Protein AF-A0A820RN10-F1 (afdb_monomer_lite)

Secondary structure (DSSP, 8-state):
---GGG--HHHHHHHHHHTTHHHHHHHHHHH--SSTTT-TTS-HHHHHHHHHHHHHHHHHHHHHSSS----HHHHHHHHHT-HHHHHHHHHT-

pLDDT: mean 74.21, std 12.92, range [46.81, 95.31]

Radius of gyration: 24.82 Å; chains: 1; bounding box: 48×27×70 Å

Foldseek 3Di:
DDPPVVDDPVVVVVCVVCVVVVVVVVVCVVQDDPALVPNPPDDPVVSVVVVVVVVVVVVVVVPPVPPDPDDPVVVVVVVVPDVVVVVVVVVVD

Organism: NCBI:txid433720

Sequence (93 aa):
MKHVGGLKDWQWMFLLESAPIIPLGIVTWLFLDNIPNTVRWLKPSDQQTLTNCLLQDAGVSMNELTQNRIPSCQQIFCVFNDWRIYMYAIIAM

InterPro domains:
  IPR036259 MFS transporter superfamily [SSF103473] (8-92)

Structure (mmCIF, N/CA/C/O backbone):
data_AF-A0A820RN10-F1
#
_entry.id   AF-A0A820RN10-F1
#
loop_
_atom_site.group_PDB
_atom_site.id
_atom_site.type_symbol
_atom_site.label_atom_id
_atom_site.label_alt_id
_atom_site.label_comp_id
_atom_site.label_asym_id
_atom_site.label_entity_id
_atom_site.label_seq_id
_atom_site.pdbx_PDB_ins_code
_atom_site.Cartn_x
_atom_site.Cartn_y
_atom_site.Cartn_z
_atom_site.occupancy
_atom_site.B_iso_or_equiv
_atom_site.auth_seq_id
_atom_site.auth_comp_id
_atom_site.auth_asym_id
_atom_site.auth_atom_id
_atom_site.pdbx_PDB_model_num
ATOM 1 N N . MET A 1 1 ? 5.867 -5.654 -40.549 1.00 46.81 1 MET A N 1
ATOM 2 C CA . MET A 1 1 ? 5.437 -5.642 -39.135 1.00 46.81 1 MET A CA 1
ATOM 3 C C . MET A 1 1 ? 4.737 -4.309 -38.889 1.00 46.81 1 MET A C 1
ATOM 5 O O . MET A 1 1 ? 5.382 -3.278 -39.041 1.00 46.81 1 MET A O 1
ATOM 9 N N . LYS A 1 2 ? 3.411 -4.286 -38.698 1.00 54.25 2 LYS A N 1
ATOM 10 C CA . LYS A 1 2 ? 2.650 -3.031 -38.559 1.00 54.25 2 LYS A CA 1
ATOM 11 C C . LYS A 1 2 ? 2.840 -2.505 -37.134 1.00 54.25 2 LYS A C 1
ATOM 13 O O . LYS A 1 2 ? 2.176 -2.980 -36.227 1.00 54.25 2 LYS A O 1
ATOM 18 N N . HIS A 1 3 ? 3.747 -1.549 -36.953 1.00 55.31 3 HIS A N 1
ATOM 19 C CA . HIS A 1 3 ? 3.876 -0.793 -35.708 1.00 55.31 3 HIS A CA 1
ATOM 20 C C . HIS A 1 3 ? 2.616 0.065 -35.538 1.00 55.31 3 HIS A C 1
ATOM 22 O O . HIS A 1 3 ? 2.545 1.181 -36.054 1.00 55.31 3 HIS A O 1
ATOM 28 N N . VAL A 1 4 ? 1.582 -0.465 -34.884 1.00 66.12 4 VAL A N 1
ATOM 29 C CA . VAL A 1 4 ? 0.401 0.333 -34.542 1.00 66.12 4 VAL A CA 1
ATOM 30 C C . VAL A 1 4 ? 0.861 1.385 -33.527 1.00 66.12 4 VAL A C 1
ATOM 32 O O . VAL A 1 4 ? 1.250 1.051 -32.411 1.00 66.12 4 VAL A O 1
ATOM 35 N N . GLY A 1 5 ? 0.915 2.653 -33.946 1.00 69.75 5 GLY A N 1
ATOM 36 C CA . GLY A 1 5 ? 1.270 3.785 -33.080 1.00 69.75 5 GLY A CA 1
ATOM 37 C C . GLY A 1 5 ? 2.755 3.944 -32.719 1.00 69.75 5 GLY A C 1
ATOM 38 O O . GLY A 1 5 ? 3.057 4.686 -31.794 1.00 69.75 5 GLY A O 1
ATOM 39 N N . GLY A 1 6 ? 3.690 3.273 -33.408 1.00 78.19 6 GLY A N 1
ATOM 40 C CA . GLY A 1 6 ? 5.139 3.435 -33.164 1.00 78.19 6 GLY A CA 1
ATOM 41 C C . GLY A 1 6 ? 5.661 2.841 -31.844 1.00 78.19 6 GLY A C 1
ATOM 42 O O . GLY A 1 6 ? 6.834 3.012 -31.514 1.00 78.19 6 GLY A O 1
ATOM 43 N N . LEU A 1 7 ? 4.809 2.130 -31.106 1.00 79.00 7 LEU A N 1
ATOM 44 C CA . LEU A 1 7 ? 5.139 1.455 -29.852 1.00 79.00 7 LEU A CA 1
ATOM 45 C C . LEU A 1 7 ? 5.603 0.019 -30.121 1.00 79.00 7 LEU A C 1
ATOM 47 O O . LEU A 1 7 ? 5.167 -0.623 -31.080 1.00 79.00 7 LEU A O 1
ATOM 51 N N . LYS A 1 8 ? 6.497 -0.486 -29.266 1.00 81.44 8 LYS A N 1
ATOM 52 C CA . LYS A 1 8 ? 6.957 -1.882 -29.312 1.00 81.44 8 LYS A CA 1
ATOM 53 C C . LYS A 1 8 ? 5.864 -2.804 -28.760 1.00 81.44 8 LYS A C 1
ATOM 55 O O . LYS A 1 8 ? 5.169 -2.429 -27.821 1.00 81.44 8 LYS A O 1
ATOM 60 N N . ASP A 1 9 ? 5.772 -4.032 -29.268 1.00 80.81 9 ASP A N 1
ATOM 61 C CA . ASP A 1 9 ? 4.719 -4.998 -28.899 1.00 80.81 9 ASP A CA 1
ATOM 62 C C . ASP A 1 9 ? 4.621 -5.260 -27.381 1.00 80.81 9 ASP A C 1
ATOM 64 O O . ASP A 1 9 ? 3.532 -5.429 -26.841 1.00 80.81 9 ASP A O 1
ATOM 68 N N . TRP A 1 10 ? 5.740 -5.206 -26.653 1.00 84.94 10 TRP A N 1
ATOM 69 C CA . TRP A 1 10 ? 5.753 -5.384 -25.195 1.00 84.94 10 TRP A CA 1
ATOM 70 C C . TRP A 1 10 ? 5.108 -4.217 -24.426 1.00 84.94 10 TRP A C 1
ATOM 72 O O . T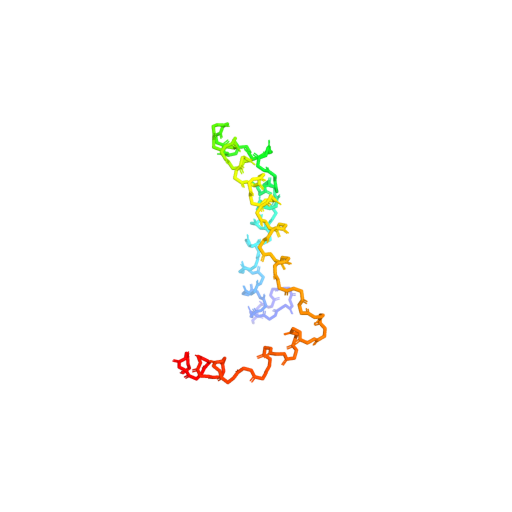RP A 1 10 ? 4.551 -4.420 -23.351 1.00 84.94 10 TRP A O 1
ATOM 82 N N . GLN A 1 11 ? 5.147 -2.992 -24.965 1.00 84.19 11 GLN A N 1
ATOM 83 C CA . GLN A 1 11 ? 4.521 -1.820 -24.335 1.00 84.19 11 GLN A CA 1
ATOM 84 C C . GLN A 1 11 ? 2.996 -1.929 -24.384 1.00 84.19 11 GLN A C 1
ATOM 86 O O . GLN A 1 11 ? 2.308 -1.512 -23.454 1.00 84.19 11 GLN A O 1
ATOM 91 N N . TRP A 1 12 ? 2.476 -2.547 -25.446 1.00 87.31 12 TRP A N 1
ATOM 92 C CA . TRP A 1 12 ? 1.056 -2.843 -25.578 1.00 87.31 12 TRP A CA 1
ATOM 93 C C . TRP A 1 12 ? 0.560 -3.824 -24.516 1.00 87.31 12 TRP A C 1
ATOM 95 O O . TRP A 1 12 ? -0.560 -3.656 -24.044 1.00 87.31 12 TRP A O 1
ATOM 105 N N . MET A 1 13 ? 1.381 -4.787 -24.082 1.00 87.31 13 MET A N 1
ATOM 106 C CA . MET A 1 13 ? 0.995 -5.718 -23.012 1.00 87.31 13 MET A CA 1
ATOM 107 C C . MET A 1 13 ? 0.770 -4.979 -21.689 1.00 87.31 13 MET A C 1
ATOM 109 O O . MET A 1 13 ? -0.284 -5.137 -21.081 1.00 87.31 13 MET A O 1
ATOM 113 N N . PHE A 1 14 ? 1.688 -4.086 -21.304 1.00 87.62 14 PHE A N 1
ATOM 114 C CA . PHE A 1 14 ? 1.528 -3.276 -20.092 1.00 87.62 14 PHE A CA 1
ATOM 115 C C . PHE A 1 14 ? 0.325 -2.333 -20.158 1.00 87.62 14 PHE A C 1
ATOM 117 O O . PHE A 1 14 ? -0.398 -2.186 -19.173 1.00 87.62 14 PHE A O 1
ATOM 124 N N . LEU A 1 15 ? 0.089 -1.689 -21.306 1.00 89.38 15 LEU A N 1
ATOM 125 C CA . LEU A 1 15 ? -1.059 -0.796 -21.478 1.00 89.38 15 LEU A CA 1
ATOM 126 C C . LEU A 1 15 ? -2.385 -1.554 -21.410 1.00 89.38 15 LEU A C 1
ATOM 128 O O . LEU A 1 15 ? -3.310 -1.093 -20.750 1.00 89.38 15 LEU A O 1
ATOM 132 N N . LEU A 1 16 ? -2.479 -2.718 -22.052 1.00 90.94 16 LEU A N 1
ATOM 133 C CA . LEU A 1 16 ? -3.691 -3.536 -22.030 1.00 90.94 16 LEU A CA 1
ATOM 134 C C . LEU A 1 16 ? -3.966 -4.128 -20.645 1.00 90.94 16 LEU A C 1
ATOM 136 O O . LEU A 1 16 ? -5.121 -4.187 -20.232 1.00 90.94 16 LEU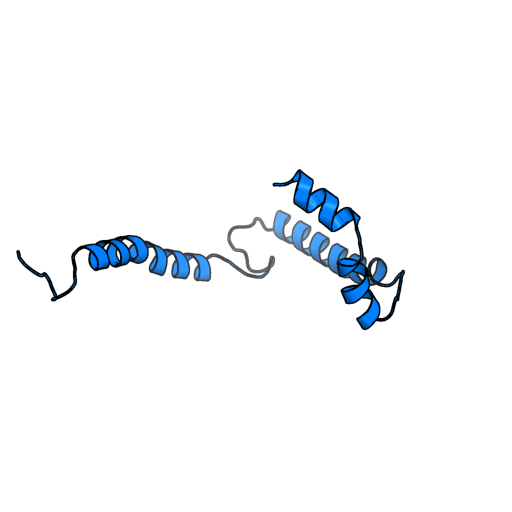 A O 1
ATOM 140 N N . GLU A 1 17 ? -2.924 -4.527 -19.917 1.00 92.50 17 GLU A N 1
ATOM 141 C CA . GLU A 1 17 ? -3.047 -5.098 -18.573 1.00 92.50 17 GLU A CA 1
ATOM 142 C C . GLU A 1 17 ? -3.367 -4.039 -17.507 1.00 92.50 17 GLU A C 1
ATOM 144 O O . GLU A 1 17 ? -4.147 -4.294 -16.592 1.00 92.50 17 GLU A O 1
ATOM 149 N N . SER A 1 18 ? -2.832 -2.822 -17.644 1.00 91.69 18 SER A N 1
ATOM 150 C CA . SER A 1 18 ? -3.102 -1.717 -16.710 1.00 91.69 18 SER A CA 1
ATOM 151 C C . SER A 1 18 ? -4.366 -0.917 -17.032 1.00 91.69 18 SER A C 1
ATOM 153 O O . SER A 1 18 ? -4.949 -0.312 -16.129 1.00 91.69 18 SER A O 1
ATOM 155 N N . ALA A 1 19 ? -4.846 -0.954 -18.278 1.00 94.44 19 ALA A N 1
ATOM 156 C CA . ALA A 1 19 ? -6.093 -0.312 -18.689 1.00 94.44 19 ALA A CA 1
ATOM 157 C C . ALA A 1 19 ? -7.304 -0.640 -17.791 1.00 94.44 19 ALA A C 1
ATOM 159 O O . ALA A 1 19 ? -8.017 0.302 -17.451 1.0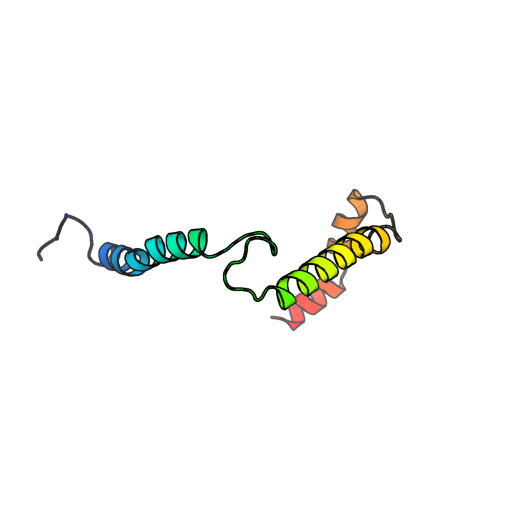0 94.44 19 ALA A O 1
ATOM 160 N N . PRO A 1 20 ? -7.561 -1.895 -17.360 1.00 93.50 20 PRO A N 1
ATOM 161 C CA . PRO A 1 20 ? -8.647 -2.195 -16.421 1.00 93.50 20 PRO A CA 1
ATOM 162 C C . PRO A 1 20 ? -8.345 -1.794 -14.967 1.00 93.50 20 PRO A C 1
ATOM 164 O O . PRO A 1 20 ? -9.274 -1.601 -14.184 1.00 93.50 20 PRO A O 1
ATOM 167 N N . ILE A 1 21 ? -7.075 -1.628 -14.591 1.00 94.56 21 ILE A N 1
ATOM 168 C CA . ILE A 1 21 ? -6.666 -1.297 -13.216 1.00 94.56 21 ILE A CA 1
ATOM 169 C C . ILE A 1 21 ? -6.988 0.165 -12.884 1.00 94.56 21 ILE A C 1
ATOM 171 O O . ILE A 1 21 ? -7.460 0.456 -11.788 1.00 94.56 21 ILE A O 1
ATOM 175 N N . ILE A 1 22 ? -6.795 1.087 -13.833 1.00 93.31 22 ILE A N 1
ATOM 176 C CA . ILE A 1 22 ? -7.099 2.519 -13.657 1.00 93.31 22 ILE A CA 1
ATOM 177 C C . ILE A 1 22 ? -8.574 2.761 -13.264 1.00 93.31 22 ILE A C 1
ATOM 179 O O . ILE A 1 22 ? -8.810 3.372 -12.218 1.00 93.31 22 ILE A O 1
ATOM 183 N N . PRO A 1 23 ? -9.586 2.286 -14.021 1.00 95.31 23 PRO A N 1
ATOM 184 C CA . PRO A 1 23 ? -10.983 2.451 -13.636 1.00 95.31 23 PRO A CA 1
ATOM 185 C C . PRO A 1 23 ? -11.323 1.668 -12.367 1.00 95.31 23 PRO A C 1
ATOM 187 O O . PRO A 1 23 ? -12.113 2.161 -11.568 1.00 95.31 23 PRO A O 1
ATOM 190 N N . LEU A 1 24 ? -10.707 0.504 -12.127 1.00 93.06 24 LEU A N 1
ATOM 191 C CA . LEU A 1 24 ? -10.902 -0.237 -10.880 1.00 93.06 24 LEU A CA 1
ATOM 192 C C . LEU A 1 24 ? -10.425 0.568 -9.660 1.00 93.06 24 LEU A C 1
ATOM 194 O O . LEU A 1 24 ? -11.108 0.588 -8.637 1.00 93.06 24 LEU A O 1
ATOM 198 N N . GLY A 1 25 ? -9.308 1.290 -9.776 1.00 92.25 25 GLY A N 1
ATOM 199 C CA . GLY A 1 25 ? -8.830 2.216 -8.749 1.00 92.25 25 GLY A CA 1
ATOM 200 C C . GLY A 1 25 ? -9.795 3.378 -8.505 1.00 92.25 25 GLY A C 1
ATOM 201 O O . GLY A 1 25 ? -10.073 3.708 -7.356 1.00 92.25 25 GLY A O 1
ATOM 202 N N . ILE A 1 26 ? -10.377 3.946 -9.567 1.00 91.94 26 ILE A N 1
ATOM 203 C CA . ILE A 1 26 ? -11.386 5.016 -9.457 1.00 91.94 26 ILE A CA 1
ATOM 204 C C . ILE A 1 26 ? -12.659 4.497 -8.778 1.00 91.94 26 ILE A C 1
ATOM 206 O O . ILE A 1 26 ? -13.178 5.138 -7.869 1.00 91.94 26 ILE A O 1
ATOM 210 N N . VAL A 1 27 ? -13.148 3.320 -9.178 1.00 90.44 27 VAL A N 1
ATOM 211 C CA . VAL A 1 27 ? -14.303 2.668 -8.544 1.00 90.44 27 VAL A CA 1
ATOM 212 C C . VAL A 1 27 ? -14.008 2.386 -7.075 1.00 90.44 27 VAL A C 1
ATOM 214 O O . VAL A 1 27 ? -14.834 2.694 -6.225 1.00 90.44 27 VAL A O 1
ATOM 217 N N . THR A 1 28 ? -12.819 1.877 -6.759 1.00 88.69 28 THR A N 1
ATOM 218 C CA . THR A 1 28 ? -12.399 1.630 -5.373 1.00 88.69 28 THR A CA 1
ATOM 219 C C . THR A 1 28 ? -12.386 2.925 -4.568 1.00 88.69 28 THR A C 1
ATOM 221 O O . THR A 1 28 ? -12.916 2.952 -3.468 1.00 88.69 28 THR A O 1
ATOM 224 N N . TRP A 1 29 ? -11.867 4.019 -5.125 1.00 83.12 29 TRP A N 1
ATOM 225 C CA . TRP A 1 29 ? -11.871 5.324 -4.462 1.00 83.12 29 TRP A CA 1
ATOM 226 C C . TRP A 1 29 ? -13.286 5.866 -4.203 1.00 83.12 29 TRP A C 1
ATOM 228 O O . TRP A 1 29 ? -13.518 6.492 -3.176 1.00 83.12 29 TRP A O 1
ATOM 238 N N . LEU A 1 30 ? -14.242 5.596 -5.099 1.00 80.81 30 LEU A N 1
ATOM 239 C CA . LEU A 1 30 ? -15.640 6.010 -4.929 1.00 80.81 30 LEU A CA 1
ATOM 240 C C . LEU A 1 30 ? -16.451 5.096 -3.996 1.00 80.81 30 LEU A C 1
ATOM 242 O O . LEU A 1 30 ? -17.434 5.552 -3.422 1.00 80.81 30 LEU A O 1
ATOM 246 N N . PHE A 1 31 ? -16.091 3.816 -3.881 1.00 79.56 31 PHE A N 1
ATOM 247 C CA . PHE A 1 31 ? -16.809 2.838 -3.053 1.00 79.56 31 PHE A CA 1
ATOM 248 C C . PHE A 1 31 ? -16.205 2.651 -1.655 1.00 79.56 31 PHE A C 1
ATOM 250 O O . PHE A 1 31 ? -16.897 2.169 -0.757 1.00 79.56 31 PHE A O 1
ATOM 257 N N . LEU A 1 32 ? -14.928 2.986 -1.459 1.00 78.06 32 LEU A N 1
ATOM 258 C CA . LEU A 1 32 ? -14.237 2.814 -0.185 1.00 78.06 32 LEU A CA 1
ATOM 259 C C . LEU A 1 32 ? -14.427 4.057 0.694 1.00 78.06 32 LEU A C 1
ATOM 261 O O . LEU A 1 32 ? -13.621 4.986 0.690 1.00 78.06 32 LEU A O 1
ATOM 265 N N . ASP A 1 33 ? -15.513 4.062 1.461 1.00 70.75 33 ASP A N 1
ATOM 266 C CA . ASP A 1 33 ? -15.776 5.093 2.464 1.00 70.75 33 ASP A CA 1
ATOM 267 C C . ASP A 1 33 ? -14.799 4.962 3.651 1.00 70.75 33 ASP A C 1
ATOM 269 O O . ASP A 1 33 ? -14.716 3.921 4.301 1.00 70.75 33 ASP A O 1
ATOM 273 N N . ASN A 1 34 ? -14.077 6.041 3.974 1.00 66.38 34 ASN A N 1
ATOM 274 C CA . ASN A 1 34 ? -13.038 6.063 5.021 1.00 66.38 34 ASN A CA 1
ATOM 275 C C . ASN A 1 34 ? -13.571 6.080 6.468 1.00 66.38 34 ASN A C 1
ATOM 277 O O . ASN A 1 34 ? -12.783 6.021 7.410 1.00 66.38 34 ASN A O 1
ATOM 281 N N . ILE A 1 35 ? -14.882 6.229 6.677 1.00 63.78 35 ILE A N 1
ATOM 282 C CA . ILE A 1 35 ? -15.476 6.445 8.004 1.00 63.78 35 ILE A CA 1
ATOM 283 C C . ILE A 1 35 ? -16.649 5.473 8.179 1.00 63.78 35 ILE A C 1
ATOM 285 O O . ILE A 1 35 ? -17.513 5.429 7.298 1.00 63.78 35 ILE A O 1
ATOM 289 N N . PRO A 1 36 ? -16.754 4.753 9.318 1.00 61.66 36 PRO A N 1
ATOM 290 C CA . PRO A 1 36 ? -17.833 3.789 9.579 1.00 61.66 36 PRO A CA 1
ATOM 291 C C . PRO A 1 36 ? -19.240 4.408 9.553 1.00 61.66 36 PRO A C 1
ATOM 293 O O . PRO A 1 36 ? -20.221 3.684 9.489 1.00 61.66 36 PRO A O 1
ATOM 296 N N . ASN A 1 37 ? -19.344 5.738 9.592 1.00 60.22 37 ASN A N 1
ATOM 297 C CA . ASN A 1 37 ? -20.602 6.481 9.534 1.00 60.22 37 ASN A CA 1
ATOM 298 C C . ASN A 1 37 ? -21.077 6.761 8.092 1.00 60.22 37 ASN A C 1
ATOM 300 O O . ASN A 1 37 ? -22.239 7.086 7.874 1.00 60.22 37 ASN A O 1
ATOM 304 N N . THR A 1 38 ? -20.188 6.648 7.098 1.00 61.50 38 THR A N 1
ATOM 305 C CA . THR A 1 38 ? -20.503 6.955 5.690 1.00 61.50 38 THR A CA 1
ATOM 306 C C . THR A 1 38 ? -20.678 5.691 4.841 1.00 61.50 38 THR A C 1
ATOM 308 O O . THR A 1 38 ? -21.270 5.769 3.770 1.00 61.50 38 THR A O 1
ATOM 311 N N . VAL A 1 39 ? -20.233 4.520 5.327 1.00 65.31 39 VAL A N 1
ATOM 312 C CA . VAL A 1 39 ? -20.259 3.246 4.581 1.00 65.31 39 VAL A CA 1
ATOM 313 C C . VAL A 1 39 ? -21.680 2.830 4.207 1.00 65.31 39 VAL A C 1
ATOM 315 O O . VAL A 1 39 ? -22.419 2.252 5.005 1.00 65.31 39 VAL A O 1
ATOM 318 N N . ARG A 1 40 ? -22.051 3.050 2.943 1.00 61.75 40 ARG A N 1
ATOM 319 C CA . ARG A 1 40 ? -23.399 2.733 2.433 1.00 61.75 40 ARG A CA 1
ATOM 320 C C . ARG A 1 40 ? -23.670 1.231 2.288 1.00 61.75 40 ARG A C 1
ATOM 322 O O . ARG A 1 40 ? -24.817 0.827 2.116 1.00 61.75 40 ARG A O 1
ATOM 329 N N . TRP A 1 41 ? -22.622 0.409 2.326 1.00 69.00 41 TRP A N 1
ATOM 330 C CA . TRP A 1 41 ? -22.716 -1.048 2.200 1.00 69.00 41 TRP A CA 1
ATOM 331 C C . TRP 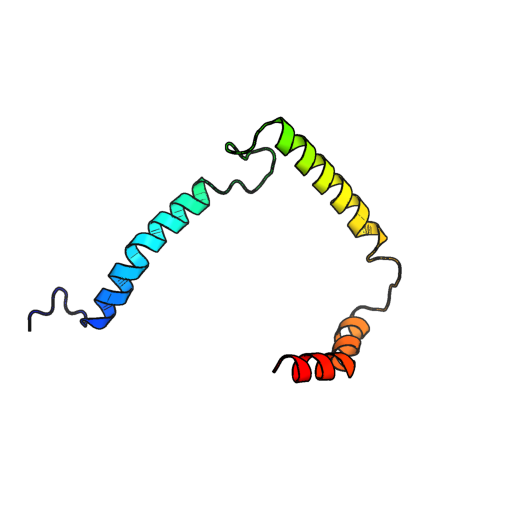A 1 41 ? -22.855 -1.773 3.546 1.00 69.00 41 TRP A C 1
ATOM 333 O O . TRP A 1 41 ? -23.213 -2.951 3.563 1.00 69.00 41 TRP A O 1
ATOM 343 N N . LEU A 1 42 ? -22.592 -1.087 4.664 1.00 66.50 42 LEU A N 1
ATOM 344 C CA . LEU A 1 42 ? -22.607 -1.684 5.994 1.00 66.50 42 LEU A CA 1
ATOM 345 C C . LEU A 1 42 ? -23.958 -1.440 6.675 1.00 66.50 42 LEU A C 1
ATOM 347 O O . LEU A 1 42 ? -24.479 -0.325 6.649 1.00 66.50 42 LEU A O 1
ATOM 351 N N . LYS A 1 43 ? -24.546 -2.480 7.280 1.00 71.25 43 LYS A N 1
ATOM 352 C CA . LYS A 1 43 ? -25.836 -2.354 7.972 1.00 71.25 43 LYS A CA 1
ATOM 353 C C . LYS A 1 43 ? -25.722 -1.365 9.140 1.00 71.25 43 LYS A C 1
ATOM 355 O O . LYS A 1 43 ? -24.699 -1.367 9.826 1.00 71.25 43 LYS A O 1
ATOM 360 N N . PRO A 1 44 ? -26.783 -0.595 9.444 1.00 72.81 44 PRO A N 1
ATOM 361 C CA . PRO A 1 44 ? -26.765 0.370 10.545 1.00 72.81 44 PRO A CA 1
ATOM 362 C C . PRO A 1 44 ? -26.402 -0.243 11.908 1.00 72.81 44 PRO A C 1
ATOM 364 O O . PRO A 1 44 ? -25.791 0.425 12.736 1.00 72.81 44 PRO A O 1
ATOM 367 N N . SER A 1 45 ? -26.745 -1.517 12.138 1.00 72.94 45 SER A N 1
ATOM 368 C CA . SER A 1 45 ? -26.376 -2.262 13.349 1.00 72.94 45 SER A CA 1
ATOM 369 C C . SER A 1 45 ? -24.866 -2.448 13.490 1.00 72.94 45 SER A C 1
ATOM 371 O O . SER A 1 45 ? -24.313 -2.271 14.571 1.00 72.94 45 SER A O 1
ATOM 373 N N . ASP A 1 46 ? -24.195 -2.770 12.388 1.00 73.31 46 ASP A N 1
ATOM 374 C CA . ASP A 1 46 ? -22.788 -3.164 12.384 1.00 73.31 46 ASP A CA 1
ATOM 375 C C . ASP A 1 46 ? -21.893 -1.917 12.451 1.00 73.31 46 ASP A C 1
ATOM 377 O O . ASP A 1 46 ? -20.837 -1.936 13.083 1.00 73.31 46 ASP A O 1
ATOM 381 N N . GLN A 1 47 ? -22.360 -0.796 11.884 1.00 75.00 47 GLN A N 1
ATOM 382 C CA . GLN A 1 47 ? -21.720 0.515 12.024 1.00 75.00 47 GLN A CA 1
ATOM 383 C C . GLN A 1 47 ? -21.601 0.934 13.495 1.00 75.00 47 GLN A C 1
ATOM 385 O O . GLN A 1 47 ? -20.527 1.351 13.923 1.00 75.00 47 GLN A O 1
ATOM 390 N N . GLN A 1 48 ? -22.665 0.771 14.291 1.00 76.25 48 GLN A N 1
ATOM 391 C CA . GLN A 1 48 ? -22.651 1.123 15.717 1.00 76.25 48 GLN A CA 1
ATOM 392 C C . GLN A 1 48 ? -21.648 0.276 16.504 1.00 76.25 48 GLN A C 1
ATOM 394 O O . GLN A 1 48 ? -20.898 0.806 17.325 1.00 76.25 48 GLN A O 1
ATOM 399 N N . THR A 1 49 ? -21.588 -1.029 16.230 1.00 77.75 49 THR A N 1
ATOM 400 C CA . THR A 1 49 ? -20.604 -1.928 16.847 1.00 77.75 49 THR A CA 1
ATOM 401 C C . THR A 1 49 ? -19.174 -1.520 16.501 1.00 77.75 49 THR A C 1
ATOM 403 O O . THR A 1 49 ? -18.331 -1.460 17.395 1.00 77.75 49 THR A O 1
ATOM 406 N N . LEU A 1 50 ? -18.898 -1.180 15.238 1.00 76.88 50 LEU A N 1
ATOM 407 C CA . LEU A 1 50 ? -17.572 -0.718 14.819 1.00 76.88 50 LEU A CA 1
ATOM 408 C C . LEU A 1 50 ? -17.203 0.628 15.441 1.00 76.88 50 LEU A C 1
ATOM 410 O O . LEU A 1 50 ? -16.077 0.790 15.897 1.00 76.88 50 LEU A O 1
ATOM 414 N N . THR A 1 51 ? -18.132 1.585 15.510 1.00 77.88 51 THR A N 1
ATOM 415 C CA . THR A 1 51 ? -17.888 2.869 16.180 1.00 77.88 51 THR A CA 1
ATOM 416 C C . THR A 1 51 ? -17.571 2.671 17.660 1.00 77.88 51 THR A C 1
ATOM 418 O O . THR A 1 51 ? -16.618 3.266 18.154 1.00 77.88 51 THR A O 1
ATOM 421 N N . ASN A 1 52 ? -18.304 1.799 18.355 1.00 79.06 52 ASN A N 1
ATOM 422 C CA . ASN A 1 52 ? -18.023 1.478 19.756 1.00 79.06 52 ASN A CA 1
ATOM 423 C C . ASN A 1 52 ? -16.654 0.802 19.932 1.00 79.06 52 ASN A C 1
ATOM 425 O O . ASN A 1 52 ? -15.924 1.155 20.853 1.00 79.06 52 ASN A O 1
ATOM 429 N N . CYS A 1 53 ? -16.283 -0.108 19.028 1.00 78.75 53 CYS A N 1
ATOM 430 C CA . CYS A 1 53 ? -14.967 -0.751 19.023 1.00 78.75 53 CYS A CA 1
ATOM 431 C C . CYS A 1 53 ? -13.837 0.272 18.809 1.00 78.75 53 CYS A C 1
ATOM 433 O O . CYS A 1 53 ? -12.893 0.329 19.588 1.00 78.75 53 CYS A O 1
ATOM 435 N N . LEU A 1 54 ? -13.978 1.165 17.822 1.00 78.00 54 LEU A N 1
ATOM 436 C CA . LEU A 1 54 ? -13.001 2.227 17.558 1.00 78.00 54 LEU A CA 1
ATOM 437 C C . LEU A 1 54 ? -12.859 3.201 18.735 1.00 78.00 54 LEU A C 1
ATOM 439 O O . LEU A 1 54 ? -11.753 3.646 19.033 1.00 78.00 54 LEU A O 1
ATOM 443 N N . LEU A 1 55 ? -13.962 3.532 19.415 1.00 77.81 55 LEU A N 1
ATOM 444 C CA . LEU A 1 55 ? -13.932 4.352 20.629 1.00 77.81 55 LEU A CA 1
ATOM 445 C C . LEU A 1 55 ? -13.220 3.634 21.785 1.00 77.81 55 LEU A C 1
ATOM 447 O O . LEU A 1 55 ? -12.492 4.275 22.544 1.00 77.81 55 LEU A O 1
ATOM 451 N N . GLN A 1 56 ? -13.398 2.318 21.904 1.00 77.62 56 GLN A N 1
ATOM 452 C CA . GLN A 1 56 ? -12.708 1.497 22.894 1.00 77.62 56 GLN A CA 1
ATOM 453 C C . GLN A 1 56 ? -11.200 1.420 22.606 1.00 77.62 56 GLN A C 1
ATOM 455 O O . GLN A 1 56 ? -10.405 1.695 23.502 1.00 77.62 56 GLN A O 1
ATOM 460 N N . ASP A 1 57 ? -10.794 1.165 21.362 1.00 69.75 57 ASP A N 1
ATOM 461 C CA . ASP A 1 57 ? -9.382 1.102 20.948 1.00 69.75 57 ASP A CA 1
ATOM 462 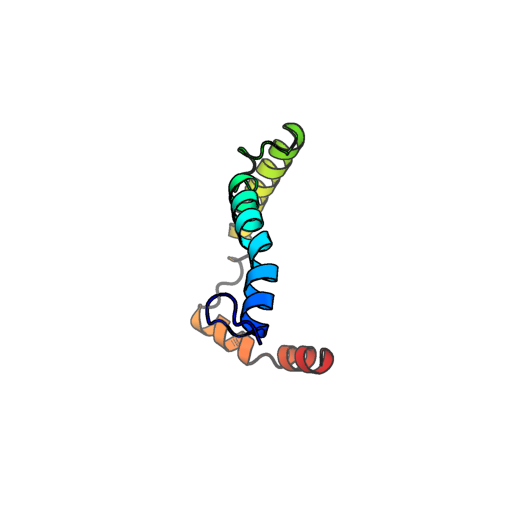C C . ASP A 1 57 ? -8.668 2.461 21.072 1.00 69.75 57 ASP A C 1
ATOM 464 O O . ASP A 1 57 ? -7.504 2.542 21.487 1.00 69.75 57 ASP A O 1
ATOM 468 N N . ALA A 1 58 ? -9.376 3.560 20.790 1.00 68.75 58 ALA A N 1
ATOM 469 C CA . ALA A 1 58 ? -8.872 4.913 21.026 1.00 68.75 58 ALA A CA 1
ATOM 470 C C . ALA A 1 58 ? -8.607 5.182 22.521 1.00 68.75 58 ALA A C 1
ATOM 472 O O . ALA A 1 58 ? -7.673 5.908 22.860 1.00 68.75 58 ALA A O 1
ATOM 473 N N . GLY A 1 59 ? -9.387 4.573 23.421 1.00 60.88 59 GLY A N 1
ATOM 474 C CA . GLY A 1 59 ? -9.168 4.641 24.870 1.00 60.88 59 GLY A CA 1
ATOM 475 C C . GLY A 1 59 ? -8.066 3.705 25.381 1.00 60.88 59 GLY A C 1
ATOM 476 O O . GLY A 1 59 ? -7.371 4.041 26.339 1.00 60.88 59 GLY A O 1
ATOM 477 N N . VAL A 1 60 ? -7.872 2.550 24.739 1.00 59.88 60 VAL A N 1
ATOM 478 C CA . VAL A 1 60 ? -6.879 1.532 25.138 1.00 59.88 60 VAL A CA 1
ATOM 479 C C . VAL A 1 60 ? -5.458 1.922 24.708 1.00 59.88 60 VAL A C 1
ATOM 481 O O . VAL A 1 60 ? -4.506 1.750 25.474 1.00 59.88 60 VAL A O 1
ATOM 484 N N . SER A 1 61 ? -5.301 2.556 23.542 1.00 55.34 61 SER A N 1
ATOM 485 C CA . SER A 1 61 ? -3.986 2.968 23.013 1.00 55.34 61 SER A CA 1
ATOM 486 C C . SER A 1 61 ? -3.280 4.072 23.818 1.00 55.34 61 SER A C 1
ATOM 488 O O . SER A 1 61 ? -2.063 4.226 23.706 1.00 55.34 61 SER A O 1
ATOM 490 N N . MET A 1 62 ? -3.995 4.802 24.682 1.00 51.88 62 MET A N 1
ATOM 491 C CA . MET A 1 62 ? -3.389 5.789 25.590 1.00 51.88 62 MET A CA 1
ATOM 492 C C . MET A 1 62 ? -2.718 5.156 26.820 1.00 51.88 62 MET A C 1
ATOM 494 O O . MET A 1 62 ? -1.781 5.738 27.377 1.00 51.88 62 MET A O 1
ATOM 498 N N . ASN A 1 63 ? -3.143 3.953 27.223 1.00 52.69 63 ASN A N 1
ATOM 499 C CA . ASN A 1 63 ? -2.756 3.372 28.511 1.00 52.69 63 ASN A CA 1
ATOM 500 C C . ASN A 1 63 ? -1.701 2.261 28.388 1.00 52.69 63 ASN A C 1
ATOM 502 O O . ASN A 1 63 ? -0.886 2.109 29.295 1.00 52.69 63 ASN A O 1
ATOM 506 N N . GLU A 1 64 ? -1.635 1.541 27.263 1.00 55.69 64 GLU A N 1
ATOM 507 C CA . GLU A 1 64 ? -0.669 0.437 27.099 1.00 55.69 64 GLU A CA 1
ATOM 508 C C . GLU A 1 64 ? 0.705 0.881 26.564 1.00 55.69 64 GLU A C 1
ATOM 510 O O . GLU A 1 64 ? 1.725 0.295 26.922 1.00 55.69 64 GLU A O 1
ATOM 515 N N . LEU A 1 65 ? 0.780 1.975 25.793 1.00 56.22 65 LEU A N 1
ATOM 516 C CA . LEU A 1 65 ? 2.060 2.517 25.302 1.00 56.22 65 LEU A CA 1
ATOM 517 C C . LEU A 1 65 ? 2.801 3.380 26.342 1.00 56.22 65 LEU A C 1
ATOM 519 O O . LEU A 1 65 ? 3.990 3.661 26.187 1.00 56.22 65 LEU A O 1
ATOM 523 N N . THR A 1 66 ? 2.121 3.797 27.416 1.00 53.84 66 THR A N 1
ATOM 524 C CA . THR A 1 66 ? 2.654 4.775 28.385 1.00 53.84 66 THR A CA 1
ATOM 525 C C . THR A 1 66 ? 3.251 4.131 29.645 1.00 53.84 66 THR A C 1
ATOM 527 O O . THR A 1 66 ? 3.890 4.830 30.432 1.00 53.84 66 THR A O 1
ATOM 530 N N . GLN A 1 67 ? 3.137 2.810 29.849 1.00 58.38 67 GLN A N 1
ATOM 531 C CA . GLN A 1 67 ? 3.624 2.175 31.087 1.00 58.38 67 GLN A CA 1
ATOM 532 C C . GLN A 1 67 ? 5.141 1.882 31.116 1.00 58.38 67 GLN A C 1
ATOM 534 O O . GLN A 1 67 ? 5.674 1.542 32.168 1.00 58.38 67 GLN A O 1
ATOM 539 N N . ASN A 1 68 ? 5.887 2.088 30.024 1.00 50.53 68 ASN A N 1
ATOM 540 C CA . ASN A 1 68 ? 7.352 1.981 30.063 1.00 50.53 68 ASN A CA 1
ATOM 541 C C . ASN A 1 68 ? 8.035 3.066 29.216 1.00 50.53 68 ASN A C 1
ATOM 543 O O . ASN A 1 68 ? 8.564 2.813 28.135 1.00 50.53 68 ASN A O 1
ATOM 547 N N . ARG A 1 69 ? 8.004 4.310 29.708 1.00 49.59 69 ARG A N 1
ATOM 548 C CA . ARG A 1 69 ? 8.726 5.459 29.136 1.00 49.59 69 ARG A CA 1
ATOM 549 C C . ARG A 1 69 ? 10.247 5.268 29.248 1.00 49.59 69 ARG A C 1
ATOM 551 O O . ARG A 1 69 ? 10.893 5.829 30.125 1.00 49.59 69 ARG A O 1
ATOM 558 N N . ILE A 1 70 ? 10.813 4.515 28.312 1.00 54.09 70 ILE A N 1
ATOM 559 C CA . ILE A 1 70 ? 12.241 4.512 27.975 1.00 54.09 70 ILE A CA 1
ATOM 560 C C . ILE A 1 70 ? 12.440 5.612 26.905 1.00 54.09 70 ILE A C 1
ATOM 562 O O . ILE A 1 70 ? 11.642 5.682 25.967 1.00 54.09 70 ILE A O 1
ATOM 566 N N . PRO A 1 71 ? 13.425 6.522 27.022 1.00 54.91 71 PRO A N 1
ATOM 567 C CA . PRO A 1 71 ? 13.574 7.674 26.119 1.00 54.91 71 PRO A CA 1
ATOM 568 C C . PRO A 1 71 ? 13.745 7.267 24.638 1.00 54.91 71 PRO A C 1
ATOM 570 O O . PRO A 1 71 ? 14.386 6.263 24.329 1.00 54.91 71 PRO A O 1
ATOM 573 N N . SER A 1 72 ? 13.187 8.057 23.705 1.00 57.78 72 SER A N 1
ATOM 574 C CA . SER A 1 72 ? 12.937 7.641 22.306 1.00 57.78 72 SER A CA 1
ATOM 575 C C . SER A 1 72 ? 14.177 7.254 21.494 1.00 57.78 72 SER A C 1
ATOM 577 O O . SER A 1 72 ? 14.089 6.365 20.649 1.00 57.78 72 SER A O 1
ATOM 579 N N . CYS A 1 73 ? 15.345 7.843 21.765 1.00 59.44 73 CYS A N 1
ATOM 580 C CA . CYS A 1 73 ? 16.575 7.424 21.093 1.00 59.44 73 CYS A CA 1
ATOM 581 C C . CYS A 1 73 ? 16.995 6.006 21.503 1.00 59.44 73 CYS A C 1
ATOM 583 O O . CYS A 1 73 ? 17.524 5.273 20.679 1.00 59.44 73 CYS A O 1
ATOM 585 N N . GLN A 1 74 ? 16.720 5.571 22.734 1.00 63.03 74 GLN A N 1
ATOM 586 C CA . GLN A 1 74 ? 17.090 4.227 23.182 1.00 63.03 74 GLN A CA 1
ATOM 587 C C . GLN A 1 74 ? 16.167 3.142 22.610 1.00 63.03 74 GLN A C 1
ATOM 589 O O . GLN A 1 74 ? 16.623 2.028 22.393 1.00 63.03 74 GLN A O 1
ATOM 594 N N . GLN A 1 75 ? 14.908 3.455 22.280 1.00 63.84 75 GLN A N 1
ATOM 595 C CA . GLN A 1 75 ? 13.967 2.484 21.699 1.00 63.84 75 GLN A CA 1
ATOM 596 C C . GLN A 1 75 ? 14.420 1.967 20.331 1.00 63.84 75 GLN A C 1
ATOM 598 O O . GLN A 1 75 ? 14.417 0.762 20.096 1.00 63.84 75 GLN A O 1
ATOM 603 N N . ILE A 1 76 ? 14.868 2.867 19.455 1.00 70.31 76 ILE A N 1
ATOM 604 C CA . ILE A 1 76 ? 15.319 2.493 18.111 1.00 70.31 76 ILE A CA 1
ATOM 605 C C . ILE A 1 76 ? 16.603 1.659 18.206 1.00 70.31 76 ILE A C 1
ATOM 607 O O . ILE A 1 76 ? 16.696 0.602 17.588 1.00 70.31 76 ILE A O 1
ATOM 611 N N . PHE A 1 77 ? 17.568 2.077 19.032 1.00 72.62 77 PHE A N 1
ATOM 612 C CA . PHE A 1 77 ? 18.834 1.351 19.178 1.00 72.62 77 PHE A CA 1
ATOM 613 C C . PHE A 1 77 ? 18.704 0.009 19.927 1.00 72.62 77 PHE A C 1
ATOM 615 O O . PHE A 1 77 ? 19.452 -0.916 19.618 1.00 72.62 77 PHE A O 1
ATOM 622 N N . CYS A 1 78 ? 17.750 -0.150 20.854 1.00 66.62 78 CYS A N 1
ATOM 623 C CA . CYS A 1 78 ? 17.522 -1.422 21.555 1.00 66.62 78 CYS A CA 1
ATOM 624 C C . CYS A 1 78 ? 17.019 -2.531 20.626 1.00 66.62 78 CYS A C 1
ATOM 626 O O . CYS A 1 78 ? 17.422 -3.679 20.793 1.00 66.62 78 CYS A O 1
ATOM 628 N N . VAL A 1 79 ? 16.192 -2.192 19.634 1.00 70.94 79 VAL A N 1
ATOM 629 C CA . VAL A 1 79 ? 15.704 -3.165 18.647 1.00 70.94 79 VAL A CA 1
ATOM 630 C C . VAL A 1 79 ? 16.865 -3.694 17.804 1.00 70.94 79 VAL A C 1
ATOM 632 O O . VAL A 1 79 ? 16.986 -4.896 17.621 1.00 70.94 79 VAL A O 1
ATOM 635 N N . PHE A 1 80 ? 17.791 -2.843 17.358 1.00 77.44 80 PHE A N 1
ATOM 636 C CA . PHE A 1 80 ? 18.919 -3.299 16.532 1.00 77.44 80 PHE A CA 1
ATOM 637 C C . PHE A 1 80 ? 19.923 -4.204 17.260 1.00 77.44 80 PHE A C 1
ATOM 639 O O . PHE A 1 80 ? 20.611 -4.989 16.607 1.00 77.44 80 PHE A O 1
ATOM 646 N N . ASN A 1 81 ? 20.015 -4.109 18.587 1.00 74.06 81 ASN A N 1
ATOM 647 C CA . ASN A 1 81 ? 20.927 -4.926 19.389 1.00 74.06 81 ASN A CA 1
ATOM 648 C C . ASN A 1 81 ? 20.274 -6.212 19.936 1.00 74.06 81 ASN A C 1
ATOM 650 O O . ASN A 1 81 ? 20.914 -6.964 20.672 1.00 74.06 81 ASN A O 1
ATOM 654 N N . ASP A 1 82 ? 19.009 -6.486 19.612 1.00 82.38 82 ASP A N 1
ATOM 655 C CA . ASP A 1 82 ? 18.347 -7.703 20.073 1.00 82.38 82 ASP A CA 1
ATOM 656 C C . ASP A 1 82 ? 18.752 -8.904 19.199 1.00 82.38 82 ASP A C 1
ATOM 658 O O . ASP A 1 82 ? 18.372 -9.034 18.033 1.00 82.38 82 ASP A O 1
ATOM 662 N N . TRP A 1 83 ? 19.532 -9.818 19.782 1.00 84.69 83 TRP A N 1
ATOM 663 C CA . TRP A 1 83 ? 20.010 -11.027 19.104 1.00 84.69 83 TRP A CA 1
ATOM 664 C C . TRP A 1 83 ? 18.864 -11.947 18.638 1.00 84.69 83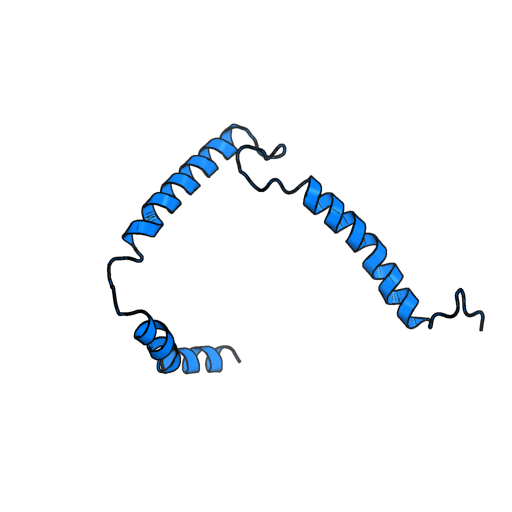 TRP A C 1
ATOM 666 O O . TRP A 1 83 ? 19.014 -12.690 17.666 1.00 84.69 83 TRP A O 1
ATOM 676 N N . ARG A 1 84 ? 17.697 -11.895 19.296 1.00 81.06 84 ARG A N 1
ATOM 677 C CA . ARG A 1 84 ? 16.550 -12.759 18.983 1.00 81.06 84 ARG A CA 1
ATOM 678 C C . ARG A 1 84 ? 15.933 -12.393 17.639 1.00 81.06 84 ARG A C 1
ATOM 680 O O . ARG A 1 84 ? 15.409 -13.272 16.965 1.00 81.06 84 ARG A O 1
ATOM 687 N N . ILE A 1 85 ? 16.024 -11.130 17.220 1.00 83.81 85 ILE A N 1
ATOM 688 C CA . ILE A 1 85 ? 15.539 -10.679 15.905 1.00 83.81 85 ILE A CA 1
ATOM 689 C C . ILE A 1 85 ? 16.328 -11.365 14.789 1.00 83.81 85 ILE A C 1
ATOM 691 O O . ILE A 1 85 ? 15.733 -11.862 13.835 1.00 83.81 85 ILE A O 1
ATOM 695 N N . TYR A 1 86 ? 17.649 -11.479 14.951 1.00 84.56 86 TYR A N 1
ATOM 696 C CA . TYR A 1 86 ? 18.496 -12.228 14.022 1.00 84.56 86 TYR A CA 1
ATOM 697 C C . TYR A 1 86 ? 18.167 -13.724 14.033 1.00 84.56 86 TYR A C 1
ATOM 699 O O . TYR A 1 86 ? 18.110 -14.337 12.972 1.00 84.56 86 TYR A O 1
ATOM 707 N N . MET A 1 87 ? 17.878 -14.309 15.200 1.00 88.19 87 MET A N 1
ATOM 708 C CA . MET A 1 87 ? 17.453 -15.711 15.297 1.00 88.19 87 MET A CA 1
ATOM 709 C C . MET A 1 87 ? 16.158 -15.972 14.512 1.00 88.19 87 MET A C 1
ATOM 711 O O . MET A 1 87 ? 16.106 -16.915 13.728 1.00 88.19 87 MET A O 1
ATOM 715 N N . TYR A 1 88 ? 15.124 -15.143 14.681 1.00 87.38 88 TYR A N 1
ATOM 716 C CA . TYR A 1 88 ? 13.871 -15.313 13.936 1.00 87.38 88 TYR A CA 1
ATOM 717 C C . TYR A 1 88 ? 14.042 -15.056 12.434 1.00 87.38 88 TYR A C 1
ATOM 719 O O . TYR A 1 88 ? 13.462 -15.788 11.637 1.00 87.38 88 TYR A O 1
ATOM 727 N N . ALA A 1 89 ? 14.864 -14.077 12.041 1.00 81.38 89 ALA A N 1
ATOM 728 C CA . ALA A 1 89 ? 15.175 -13.812 10.635 1.00 81.38 89 ALA A CA 1
ATOM 729 C C . ALA A 1 89 ? 15.892 -14.994 9.961 1.00 81.38 89 ALA A C 1
ATOM 731 O O . ALA A 1 89 ? 15.604 -15.303 8.812 1.00 81.38 89 ALA A O 1
ATOM 732 N N . ILE A 1 90 ? 16.782 -15.675 10.689 1.00 86.94 90 ILE A N 1
ATOM 733 C CA . ILE A 1 90 ? 17.484 -16.873 10.208 1.00 86.94 90 ILE A CA 1
ATOM 734 C C . ILE A 1 90 ? 16.550 -18.087 10.154 1.00 86.94 90 ILE A C 1
ATOM 736 O O . ILE A 1 90 ? 16.655 -18.887 9.239 1.00 86.94 90 ILE A O 1
ATOM 740 N N . ILE A 1 91 ? 15.630 -18.239 11.111 1.00 89.25 91 ILE A N 1
ATOM 741 C CA . ILE A 1 91 ? 14.653 -19.344 11.107 1.00 89.25 91 ILE A CA 1
ATOM 742 C C . ILE A 1 91 ? 13.631 -19.194 9.970 1.00 89.25 91 ILE A C 1
ATOM 744 O O . ILE A 1 91 ? 13.103 -20.191 9.484 1.00 89.25 91 ILE A O 1
ATOM 748 N N . ALA A 1 92 ? 13.325 -17.959 9.569 1.00 80.06 92 ALA A N 1
ATOM 749 C CA . ALA A 1 92 ? 12.355 -17.648 8.523 1.00 80.06 92 ALA A CA 1
ATOM 750 C C . ALA A 1 92 ? 12.930 -17.681 7.090 1.00 80.06 92 ALA A C 1
ATOM 752 O O . ALA A 1 92 ? 12.178 -17.418 6.149 1.00 80.06 92 ALA A O 1
ATOM 753 N N . MET A 1 93 ? 14.225 -17.976 6.923 1.00 74.88 93 MET A N 1
ATOM 754 C CA . MET A 1 93 ? 14.943 -17.999 5.642 1.00 74.88 93 MET A CA 1
ATOM 755 C C . MET A 1 93 ? 15.427 -19.406 5.303 1.00 74.88 93 MET A C 1
ATOM 757 O O . MET A 1 93 ? 15.167 -19.837 4.158 1.00 74.88 93 MET A O 1
#